Protein AF-A0A521UC54-F1 (afdb_monomer_lite)

pLDDT: mean 78.36, std 18.43, range [33.91, 97.19]

Foldseek 3Di:
DDDDDDDDDDDDDPPPPVVVVQQVLLVVQVVPDPDQKFKWAFADDDPQWTWTGGPRGIHIEHEDPVEDVVVNVVRNVVVFIFIWGRDSGIYTDGTDDPDDPWDQDPVRDTDDDDPDDDDDDPAKDWDDDVAWIWIDGVVDIDTGHPDDDDDPVVVVVVVVVVVVVD

Structure (mmCIF, N/CA/C/O backbone):
data_AF-A0A521UC54-F1
#
_entry.id   AF-A0A521UC54-F1
#
loop_
_atom_site.group_PDB
_atom_site.id
_atom_site.type_symbol
_atom_site.label_atom_id
_atom_site.label_alt_id
_atom_site.label_comp_id
_atom_site.label_asym_id
_atom_site.label_entity_id
_atom_site.label_seq_id
_atom_site.pdbx_PDB_ins_code
_atom_site.Cartn_x
_atom_site.Cartn_y
_atom_site.Cartn_z
_atom_site.occupancy
_atom_site.B_iso_or_equiv
_atom_site.auth_seq_id
_atom_site.auth_comp_id
_atom_site.auth_asym_id
_atom_site.auth_atom_id
_atom_site.pdbx_PDB_model_num
ATOM 1 N N . MET A 1 1 ? 26.682 -53.972 -48.196 1.00 47.94 1 MET A N 1
ATOM 2 C CA . MET A 1 1 ? 27.095 -53.228 -46.984 1.00 47.94 1 MET A CA 1
ATOM 3 C C . MET A 1 1 ? 27.606 -51.845 -47.377 1.00 47.94 1 MET A C 1
ATOM 5 O O . MET A 1 1 ? 28.704 -51.745 -47.903 1.00 47.94 1 MET A O 1
ATOM 9 N N . LYS A 1 2 ? 26.814 -50.790 -47.156 1.00 43.47 2 LYS A N 1
ATOM 10 C CA . LYS A 1 2 ? 27.250 -49.383 -47.181 1.00 43.47 2 LYS A CA 1
ATOM 11 C C . LYS A 1 2 ? 26.509 -48.662 -46.050 1.00 43.47 2 LYS A C 1
ATOM 13 O O . LYS A 1 2 ? 25.288 -48.732 -45.983 1.00 43.47 2 LYS A O 1
ATOM 18 N N . ARG A 1 3 ? 27.272 -48.086 -45.118 1.00 48.09 3 ARG A N 1
ATOM 19 C CA . ARG A 1 3 ? 26.805 -47.285 -43.976 1.00 48.09 3 ARG A CA 1
ATOM 20 C C . ARG A 1 3 ? 26.606 -45.826 -44.401 1.00 48.09 3 ARG A C 1
ATOM 22 O O . ARG A 1 3 ? 27.244 -45.388 -45.354 1.00 48.09 3 ARG A O 1
ATOM 29 N N . SER A 1 4 ? 25.882 -45.097 -43.550 1.00 42.19 4 SER A N 1
ATOM 30 C CA . SER A 1 4 ? 25.995 -43.654 -43.265 1.00 42.19 4 SER A CA 1
ATOM 31 C C . SER A 1 4 ? 24.819 -42.801 -43.732 1.00 42.19 4 SER A C 1
ATOM 33 O O . SER A 1 4 ? 24.466 -42.802 -44.907 1.00 42.19 4 SER A O 1
ATOM 35 N N . GLY A 1 5 ? 24.256 -42.036 -42.791 1.00 37.69 5 GLY A N 1
ATOM 36 C CA . GLY A 1 5 ? 23.316 -40.961 -43.096 1.00 37.69 5 GLY A CA 1
ATOM 37 C C . GLY A 1 5 ? 22.356 -40.562 -41.975 1.00 37.69 5 GLY A C 1
ATOM 38 O O . GLY A 1 5 ? 21.179 -40.375 -42.250 1.00 37.69 5 GLY A O 1
ATOM 39 N N . VAL A 1 6 ? 22.818 -40.421 -40.727 1.00 49.50 6 VAL A N 1
ATOM 40 C CA . VAL A 1 6 ? 22.058 -39.688 -39.696 1.00 49.50 6 VAL A CA 1
ATOM 41 C C . VAL A 1 6 ? 22.122 -38.197 -40.038 1.00 49.50 6 VAL A C 1
ATOM 43 O O . VAL A 1 6 ? 23.212 -37.629 -40.080 1.00 49.50 6 VAL A O 1
ATOM 46 N N . LYS A 1 7 ? 20.971 -37.551 -40.254 1.00 45.34 7 LYS A N 1
ATOM 47 C CA . LYS A 1 7 ? 20.841 -36.086 -40.230 1.00 45.34 7 LYS A CA 1
ATOM 48 C C . LYS A 1 7 ? 19.867 -35.690 -39.122 1.00 45.34 7 LYS A C 1
ATOM 50 O O . LYS A 1 7 ? 18.654 -35.737 -39.285 1.00 45.34 7 LYS A O 1
ATOM 55 N N . SER A 1 8 ? 20.458 -35.330 -37.987 1.00 47.25 8 SER A N 1
ATOM 56 C CA . SER A 1 8 ? 19.846 -34.558 -36.909 1.00 47.25 8 SER A CA 1
ATOM 57 C C . SER A 1 8 ? 19.612 -33.127 -37.404 1.00 47.25 8 SER A C 1
ATOM 59 O O . SER A 1 8 ? 20.557 -32.458 -37.821 1.00 47.25 8 SER A O 1
ATOM 61 N N . GLY A 1 9 ? 18.357 -32.681 -37.398 1.00 36.78 9 GLY A N 1
ATOM 62 C CA . GLY A 1 9 ? 17.966 -31.291 -37.612 1.00 36.78 9 GLY A CA 1
ATOM 63 C C . GLY A 1 9 ? 17.370 -30.739 -36.325 1.00 36.78 9 GLY A C 1
ATOM 64 O O . GLY A 1 9 ? 16.169 -30.849 -36.103 1.00 36.78 9 GLY A O 1
ATOM 65 N N . ALA A 1 10 ? 18.223 -30.187 -35.464 1.00 41.16 10 ALA A N 1
ATOM 66 C CA . ALA A 1 10 ? 17.820 -29.439 -34.282 1.00 41.16 10 ALA A CA 1
ATOM 67 C C . ALA A 1 10 ? 17.372 -28.026 -34.694 1.00 41.16 10 ALA A C 1
ATOM 69 O O . ALA A 1 10 ? 18.190 -27.214 -35.120 1.00 41.16 10 ALA A O 1
ATOM 70 N N . GLY A 1 11 ? 16.077 -27.735 -34.565 1.00 33.91 11 GLY A N 1
ATOM 71 C CA . GLY A 1 11 ? 15.520 -26.386 -34.672 1.00 33.91 11 GLY A CA 1
ATOM 72 C C . GLY A 1 11 ? 15.437 -25.715 -33.297 1.00 33.91 11 GLY A C 1
ATOM 73 O O . GLY A 1 11 ? 14.453 -25.882 -32.587 1.00 33.91 11 GLY A O 1
ATOM 74 N N . ARG A 1 12 ? 16.481 -24.964 -32.936 1.00 39.88 12 ARG A N 1
ATOM 75 C CA . ARG A 1 12 ? 16.558 -23.941 -31.866 1.00 39.88 12 ARG A CA 1
ATOM 76 C C . ARG A 1 12 ? 16.824 -22.622 -32.629 1.00 39.88 12 ARG A C 1
ATOM 78 O O . ARG A 1 12 ? 17.595 -22.676 -33.578 1.00 39.88 12 ARG A O 1
ATOM 85 N N . ALA A 1 13 ? 16.289 -21.428 -32.383 1.00 40.94 13 ALA A N 1
ATOM 86 C CA . ALA A 1 13 ? 15.575 -20.789 -31.281 1.00 40.94 13 ALA A CA 1
ATOM 87 C C . ALA A 1 13 ? 14.891 -19.503 -31.833 1.00 40.94 13 ALA A C 1
ATOM 89 O O . ALA A 1 13 ? 15.421 -18.934 -32.788 1.00 40.94 13 ALA A O 1
ATOM 90 N N . PRO A 1 14 ? 13.819 -18.962 -31.221 1.00 46.44 14 PRO A N 1
ATOM 91 C CA . PRO A 1 14 ? 13.347 -17.590 -31.454 1.00 46.44 14 PRO A CA 1
ATOM 92 C C . PRO A 1 14 ? 13.941 -16.572 -30.447 1.00 46.44 14 PRO A C 1
ATOM 94 O O . PRO A 1 14 ? 13.330 -15.553 -30.149 1.00 46.44 14 PRO A O 1
ATOM 97 N N . GLU A 1 15 ? 15.123 -16.842 -29.888 1.00 46.84 15 GLU A N 1
ATOM 98 C CA . GLU A 1 15 ? 15.683 -16.114 -28.731 1.00 46.84 15 GLU A CA 1
ATOM 99 C C . GLU A 1 15 ? 16.451 -14.830 -29.118 1.00 46.84 15 GLU A C 1
ATOM 101 O O . GLU A 1 15 ? 16.738 -13.984 -28.281 1.00 46.84 15 GLU A O 1
ATOM 106 N N . THR A 1 16 ? 16.763 -14.636 -30.403 1.00 47.34 16 THR A N 1
ATOM 107 C CA . THR A 1 16 ? 17.670 -13.565 -30.863 1.00 47.34 16 THR A CA 1
ATOM 108 C C . THR A 1 16 ? 16.979 -12.222 -31.130 1.00 47.34 16 THR A C 1
ATOM 110 O O . THR A 1 16 ? 17.648 -11.192 -31.178 1.00 47.34 16 THR A O 1
ATOM 113 N N . ALA A 1 17 ? 15.655 -12.206 -31.310 1.00 42.59 17 ALA A N 1
ATOM 114 C CA . ALA A 1 17 ? 14.912 -10.982 -31.625 1.00 42.59 17 ALA A CA 1
ATOM 115 C C . ALA A 1 17 ? 14.604 -10.149 -30.368 1.00 42.59 17 ALA A C 1
ATOM 117 O O . ALA A 1 17 ? 14.870 -8.950 -30.350 1.00 42.59 17 ALA A O 1
ATOM 118 N N . ALA A 1 18 ? 14.149 -10.798 -29.291 1.00 46.34 18 ALA A N 1
ATOM 119 C CA . ALA A 1 18 ? 13.796 -10.130 -28.037 1.00 46.34 18 ALA A CA 1
ATOM 120 C C . ALA A 1 18 ? 15.012 -9.475 -27.356 1.00 46.34 18 ALA A C 1
ATOM 122 O O . ALA A 1 18 ? 14.922 -8.366 -26.843 1.00 46.34 18 ALA A O 1
ATOM 123 N N . VAL A 1 19 ? 16.182 -10.120 -27.414 1.00 48.91 19 VAL A N 1
ATOM 124 C CA . VAL A 1 19 ? 17.423 -9.599 -26.811 1.00 48.91 19 VAL A CA 1
ATOM 125 C C . VAL A 1 19 ? 17.903 -8.319 -27.509 1.00 48.91 19 VAL A C 1
ATOM 127 O O . VAL A 1 19 ? 18.455 -7.424 -26.871 1.00 48.91 19 VAL A O 1
ATOM 130 N N . ARG A 1 20 ? 17.666 -8.201 -28.820 1.00 44.28 20 ARG A N 1
ATOM 131 C CA . ARG A 1 20 ? 18.108 -7.052 -29.618 1.00 44.28 20 ARG A CA 1
ATOM 132 C C . ARG A 1 20 ? 17.208 -5.829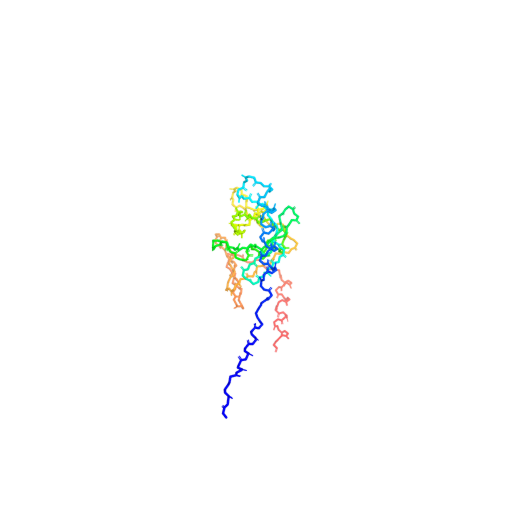 -29.427 1.00 44.28 20 ARG A C 1
ATOM 134 O O . ARG A 1 20 ? 17.714 -4.716 -29.340 1.00 44.28 20 ARG A O 1
ATOM 141 N N . GLU A 1 21 ? 15.904 -6.049 -29.288 1.00 45.66 21 GLU A N 1
ATOM 142 C CA . GLU A 1 21 ? 14.923 -4.997 -28.996 1.00 45.66 21 GLU A CA 1
ATOM 143 C C . GLU A 1 21 ? 15.126 -4.414 -27.587 1.00 45.66 21 GLU A C 1
ATOM 145 O O . GLU A 1 21 ? 15.091 -3.198 -27.396 1.00 45.66 21 GLU A O 1
ATOM 150 N N . VAL A 1 22 ? 15.464 -5.265 -26.611 1.00 52.00 22 VAL A N 1
ATOM 151 C CA . VAL A 1 22 ? 15.838 -4.838 -25.252 1.00 52.00 22 VAL A CA 1
ATOM 152 C C . VAL A 1 22 ? 17.117 -3.989 -25.272 1.00 52.00 22 VAL A C 1
ATOM 154 O O . VAL A 1 22 ? 17.146 -2.922 -24.665 1.00 52.00 22 VAL A O 1
ATOM 157 N N . ALA A 1 23 ? 18.147 -4.395 -26.022 1.00 52.22 23 ALA A N 1
ATOM 158 C CA . ALA A 1 23 ? 19.421 -3.672 -26.102 1.00 52.22 23 ALA A CA 1
ATOM 159 C C . ALA A 1 23 ? 19.310 -2.290 -26.779 1.00 52.22 23 ALA A C 1
ATOM 161 O O . ALA A 1 23 ? 19.916 -1.318 -26.320 1.00 52.22 23 ALA A O 1
ATOM 162 N N . GLU A 1 24 ? 18.519 -2.174 -27.850 1.00 52.16 24 GLU A N 1
ATOM 163 C CA . GLU A 1 24 ? 18.281 -0.887 -28.522 1.00 52.16 24 GLU A CA 1
ATOM 164 C C . GLU A 1 24 ? 17.466 0.073 -27.640 1.00 52.16 24 GLU A C 1
ATOM 166 O O . GLU A 1 24 ? 17.699 1.287 -27.651 1.00 52.16 24 GLU A O 1
ATOM 171 N N . THR A 1 25 ? 16.586 -0.471 -26.797 1.00 54.66 25 THR A N 1
ATOM 172 C CA . THR A 1 25 ? 15.750 0.315 -25.886 1.00 54.66 25 THR A CA 1
ATOM 173 C C . THR A 1 25 ? 16.520 0.800 -24.654 1.00 54.66 25 THR A C 1
ATOM 175 O O . THR A 1 25 ? 16.389 1.965 -24.271 1.00 54.66 25 THR A O 1
ATOM 178 N N . THR A 1 26 ? 17.425 -0.016 -24.101 1.00 54.41 26 THR A N 1
ATOM 179 C CA . THR A 1 26 ? 18.367 0.404 -23.044 1.00 54.41 26 THR A CA 1
ATOM 180 C C . THR A 1 26 ? 19.254 1.564 -23.509 1.00 54.41 26 THR A C 1
ATOM 182 O O . THR A 1 26 ? 19.445 2.537 -22.779 1.00 54.41 26 THR A O 1
ATOM 185 N N . ALA A 1 27 ? 19.726 1.532 -24.761 1.00 54.84 27 ALA A N 1
ATOM 186 C CA . ALA A 1 27 ? 20.525 2.613 -25.338 1.00 54.84 27 ALA A CA 1
ATOM 187 C C . ALA A 1 27 ? 19.729 3.919 -25.545 1.00 54.84 27 ALA A C 1
ATOM 189 O O . ALA A 1 27 ? 20.298 5.009 -25.455 1.00 54.84 27 ALA A O 1
ATOM 190 N N . ALA A 1 28 ? 18.421 3.838 -25.814 1.00 56.41 28 ALA A N 1
ATOM 191 C CA . ALA A 1 28 ? 17.556 5.013 -25.941 1.00 56.41 28 ALA A CA 1
ATOM 192 C C . ALA A 1 28 ? 17.307 5.697 -24.586 1.00 56.41 28 ALA A C 1
ATOM 194 O O . ALA A 1 28 ? 17.350 6.925 -24.503 1.00 56.41 28 ALA A O 1
ATOM 195 N N . VAL A 1 29 ? 17.123 4.915 -23.518 1.00 54.38 29 VAL A N 1
ATOM 196 C CA . VAL A 1 29 ? 16.942 5.433 -22.152 1.00 54.38 29 VAL A CA 1
ATOM 197 C C . VAL A 1 29 ? 18.257 5.998 -21.594 1.00 54.38 29 VAL A C 1
ATOM 199 O O . VAL A 1 29 ? 18.255 7.078 -21.007 1.00 54.38 29 VAL A O 1
ATOM 202 N N . ALA A 1 30 ? 19.396 5.349 -21.867 1.00 55.00 30 ALA A N 1
ATOM 203 C CA . ALA A 1 30 ? 20.724 5.822 -21.461 1.00 55.00 30 ALA A CA 1
ATOM 204 C C . ALA A 1 30 ? 21.140 7.155 -22.121 1.00 55.00 30 ALA A C 1
ATOM 206 O O . ALA A 1 30 ? 21.902 7.923 -21.539 1.00 55.00 30 ALA A O 1
ATOM 207 N N . ARG A 1 31 ? 20.630 7.475 -23.321 1.00 55.09 31 ARG A N 1
ATOM 208 C CA . ARG A 1 31 ? 20.913 8.758 -23.998 1.00 55.09 31 ARG A CA 1
ATOM 209 C C . ARG A 1 31 ? 20.156 9.954 -23.414 1.00 55.09 31 ARG A C 1
ATOM 211 O O . ARG A 1 31 ? 20.514 11.086 -23.728 1.00 55.09 31 ARG A O 1
ATOM 218 N N . LEU A 1 32 ? 19.125 9.733 -22.597 1.00 53.09 32 LEU A N 1
ATOM 219 C CA . LEU A 1 32 ? 18.230 10.795 -22.126 1.00 53.09 32 LEU A CA 1
ATOM 220 C C . LEU A 1 32 ? 18.693 11.512 -20.846 1.00 53.09 32 LEU A C 1
ATOM 222 O O . LEU A 1 32 ? 18.158 12.578 -20.550 1.00 53.09 32 LEU A O 1
ATOM 226 N N . ALA A 1 33 ? 19.691 11.016 -20.107 1.00 47.00 33 ALA A N 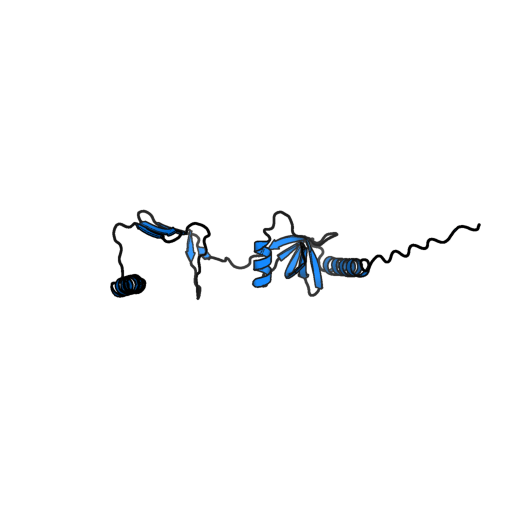1
ATOM 227 C CA . ALA A 1 33 ? 20.218 11.734 -18.945 1.00 47.00 33 ALA A CA 1
ATOM 228 C C . ALA A 1 33 ? 21.644 11.294 -18.591 1.00 47.00 33 ALA A C 1
ATOM 230 O O . ALA A 1 33 ? 21.886 10.126 -18.321 1.00 47.00 33 ALA A O 1
ATOM 231 N N . GLY A 1 34 ? 22.576 12.242 -18.464 1.00 51.94 34 GLY A N 1
ATOM 232 C CA . GLY A 1 34 ? 23.881 12.022 -17.820 1.00 51.94 34 GLY A CA 1
ATOM 233 C C . GLY A 1 34 ? 23.798 11.763 -16.305 1.00 51.94 34 GLY A C 1
ATOM 234 O O . GLY A 1 34 ? 24.767 12.011 -15.594 1.00 51.94 34 GLY A O 1
ATOM 235 N N . ALA A 1 35 ? 22.644 11.318 -15.802 1.00 55.81 35 ALA A N 1
ATOM 236 C CA . ALA A 1 35 ? 22.412 10.929 -14.421 1.00 55.81 35 ALA A CA 1
ATOM 237 C C . ALA A 1 35 ? 22.047 9.434 -14.400 1.00 55.81 35 ALA A C 1
ATOM 239 O O . ALA A 1 35 ? 21.159 9.029 -15.150 1.00 55.81 35 ALA A O 1
ATOM 240 N N . PRO A 1 36 ? 22.680 8.616 -13.540 1.00 81.06 36 PRO A N 1
ATOM 241 C CA . PRO A 1 36 ? 22.478 7.164 -13.515 1.00 81.06 36 PRO A CA 1
ATOM 242 C C . PRO A 1 36 ? 21.086 6.753 -13.018 1.00 81.06 36 PRO A C 1
ATOM 244 O O . PRO A 1 36 ? 20.770 5.571 -13.016 1.00 81.06 36 PRO A O 1
ATOM 247 N N . LEU A 1 37 ? 20.254 7.712 -12.595 1.00 90.00 37 LEU A N 1
ATOM 248 C CA . LEU A 1 37 ? 18.920 7.477 -12.064 1.00 90.00 37 LEU A CA 1
ATOM 249 C C . LEU A 1 37 ? 17.870 8.209 -12.899 1.00 90.00 37 LEU A C 1
ATOM 251 O O . LEU A 1 37 ? 17.966 9.419 -13.114 1.00 90.00 37 LEU A O 1
ATOM 255 N N . VAL A 1 38 ? 16.823 7.492 -13.299 1.00 92.25 38 VAL A N 1
ATOM 256 C CA . VAL A 1 38 ? 15.650 8.064 -13.969 1.00 92.25 38 VAL A CA 1
ATOM 257 C C . VAL A 1 38 ? 14.363 7.635 -13.285 1.00 92.25 38 VAL A C 1
ATOM 259 O O . VAL A 1 38 ? 14.300 6.617 -12.601 1.00 92.25 38 VAL A O 1
ATOM 262 N N . LEU A 1 39 ? 13.308 8.425 -13.473 1.00 94.12 39 LEU A N 1
ATOM 263 C CA . LEU A 1 39 ? 11.974 8.065 -13.009 1.00 94.12 39 LEU A CA 1
ATOM 264 C C . LEU A 1 39 ? 11.203 7.355 -14.119 1.00 94.12 39 LEU A C 1
ATOM 266 O O . LEU A 1 39 ? 11.177 7.816 -15.261 1.00 94.12 39 LEU A O 1
ATOM 270 N N . ALA A 1 40 ? 10.513 6.284 -13.755 1.00 95.06 40 ALA A N 1
ATOM 271 C CA . ALA A 1 40 ? 9.664 5.517 -14.656 1.00 95.06 40 ALA A CA 1
ATOM 272 C C . ALA A 1 40 ? 8.327 5.177 -14.002 1.00 95.06 40 ALA A C 1
ATOM 274 O O . ALA A 1 40 ? 8.153 5.365 -12.803 1.00 95.06 40 ALA A O 1
ATOM 275 N N . THR A 1 41 ? 7.374 4.664 -14.770 1.00 96.06 41 THR A N 1
ATOM 276 C CA . THR A 1 41 ? 6.144 4.063 -14.236 1.00 96.06 41 THR A CA 1
ATOM 277 C C . THR A 1 41 ? 6.132 2.572 -14.513 1.00 96.06 41 THR A C 1
ATOM 279 O O . THR A 1 41 ? 6.522 2.149 -15.601 1.00 96.06 41 THR A O 1
ATOM 282 N N . VAL A 1 42 ? 5.636 1.779 -13.570 1.00 96.19 42 VAL A N 1
ATOM 283 C CA . VAL A 1 42 ? 5.473 0.335 -13.764 1.00 96.19 42 VAL A CA 1
ATOM 284 C C . VAL A 1 42 ? 4.242 0.073 -14.631 1.00 96.19 42 VAL A C 1
ATOM 286 O O . VAL A 1 42 ? 3.151 0.540 -14.314 1.00 96.19 42 VAL A O 1
ATOM 289 N N . VAL A 1 43 ? 4.418 -0.664 -15.727 1.00 96.56 43 VAL A N 1
ATOM 290 C CA . VAL A 1 43 ? 3.363 -0.975 -16.705 1.00 96.56 43 VAL A CA 1
ATOM 291 C C . VAL A 1 43 ? 2.801 -2.373 -16.465 1.00 96.56 43 VAL A C 1
ATOM 293 O O . VAL A 1 43 ? 1.588 -2.546 -16.354 1.00 96.56 43 VAL A O 1
ATOM 296 N N . ALA A 1 44 ? 3.676 -3.373 -16.365 1.00 96.19 44 ALA A N 1
ATOM 297 C CA . ALA A 1 44 ? 3.289 -4.772 -16.231 1.00 96.19 44 ALA A CA 1
ATOM 298 C C . ALA A 1 44 ? 4.368 -5.585 -15.508 1.00 96.19 44 ALA A C 1
ATOM 300 O O . ALA A 1 44 ? 5.528 -5.178 -15.444 1.00 96.19 44 ALA A O 1
ATOM 301 N N . ARG A 1 45 ? 3.972 -6.749 -14.994 1.00 96.06 45 ARG A N 1
ATOM 302 C CA . ARG A 1 45 ? 4.880 -7.770 -14.471 1.00 96.06 45 ARG A CA 1
ATOM 303 C C . ARG A 1 45 ? 5.065 -8.869 -15.517 1.00 96.0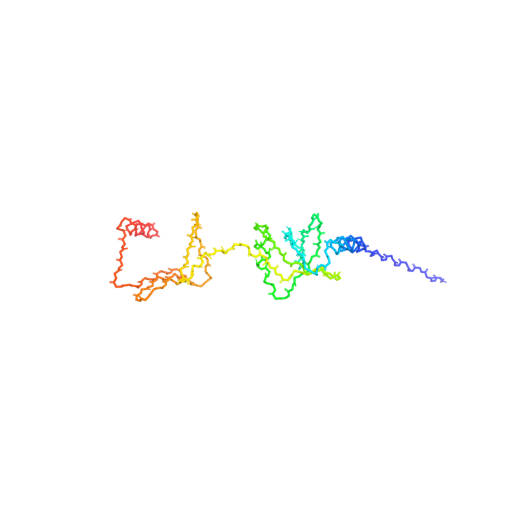6 45 ARG A C 1
ATOM 305 O O . ARG A 1 45 ? 4.080 -9.348 -16.074 1.00 96.06 45 ARG A O 1
ATOM 312 N N . GLU A 1 46 ? 6.308 -9.277 -15.746 1.00 94.44 46 GLU A N 1
ATOM 313 C CA . GLU A 1 46 ? 6.703 -10.319 -16.698 1.00 94.44 46 GLU A CA 1
ATOM 314 C C . GLU A 1 46 ? 7.627 -11.326 -16.010 1.00 94.44 46 GLU A C 1
ATOM 316 O O . GLU A 1 46 ? 8.845 -11.158 -15.954 1.00 94.44 46 GLU A O 1
ATOM 321 N N . GLY A 1 47 ? 7.026 -12.371 -15.433 1.00 92.12 47 GLY A N 1
ATOM 322 C CA . GLY A 1 47 ? 7.745 -13.329 -14.592 1.00 92.12 47 GLY A CA 1
ATOM 323 C C . GLY A 1 47 ? 8.352 -12.641 -13.367 1.00 92.12 47 GLY A C 1
ATOM 324 O O . GLY A 1 47 ? 7.624 -12.085 -12.534 1.00 92.12 47 GLY A O 1
ATOM 325 N N . ASP A 1 48 ? 9.682 -12.664 -13.296 1.00 90.19 48 ASP A N 1
ATOM 326 C CA . ASP A 1 48 ? 10.479 -12.039 -12.233 1.00 90.19 48 ASP A CA 1
ATOM 327 C C . ASP A 1 48 ? 10.962 -10.623 -12.591 1.00 90.19 48 ASP A C 1
ATOM 329 O O . ASP A 1 48 ? 11.618 -9.961 -11.790 1.00 90.19 48 ASP A O 1
ATOM 333 N N . SER A 1 49 ? 10.639 -10.143 -13.794 1.00 94.19 49 SER A N 1
ATOM 334 C CA . SER A 1 49 ? 10.982 -8.802 -14.272 1.00 94.19 49 SER A CA 1
ATOM 335 C C . SER A 1 49 ? 9.752 -7.907 -14.373 1.00 94.19 49 SER A C 1
ATOM 337 O O . SER A 1 49 ? 8.604 -8.362 -14.384 1.00 94.19 49 SER A O 1
ATOM 339 N N . TRP A 1 50 ? 9.995 -6.604 -14.465 1.00 97.19 50 TRP A N 1
ATOM 340 C CA . TRP A 1 50 ? 8.950 -5.596 -14.560 1.00 97.19 50 TRP A CA 1
ATOM 341 C C . TRP A 1 50 ? 9.133 -4.748 -15.803 1.00 97.19 50 TRP A C 1
ATOM 343 O O . TRP A 1 50 ? 10.206 -4.205 -16.059 1.00 97.19 50 TRP A O 1
ATOM 353 N N . ARG A 1 51 ? 8.052 -4.592 -16.561 1.00 96.88 51 ARG A N 1
ATOM 354 C CA . ARG A 1 51 ? 7.995 -3.647 -17.666 1.00 96.88 51 ARG A CA 1
ATOM 355 C C . ARG A 1 51 ? 7.784 -2.250 -17.107 1.00 96.88 51 ARG A C 1
ATOM 357 O O . ARG A 1 51 ? 6.781 -1.984 -16.440 1.00 96.88 51 ARG A O 1
ATOM 364 N N . VAL A 1 52 ? 8.710 -1.354 -17.406 1.00 96.38 52 VAL A N 1
ATOM 365 C CA . VAL A 1 52 ? 8.725 0.032 -16.932 1.00 96.38 52 VAL A CA 1
ATOM 366 C C . VAL A 1 52 ? 8.732 0.992 -18.108 1.00 96.38 52 VAL A C 1
ATOM 368 O O . VAL A 1 52 ? 9.322 0.700 -19.143 1.00 96.38 52 VAL A O 1
ATOM 371 N N . ARG A 1 53 ? 8.085 2.148 -17.953 1.00 95.38 53 ARG A N 1
ATOM 372 C CA . ARG A 1 53 ? 8.037 3.201 -18.971 1.00 95.38 53 ARG A CA 1
ATOM 373 C C . ARG A 1 53 ? 8.738 4.462 -18.481 1.00 95.38 53 ARG A C 1
ATOM 375 O O . ARG A 1 53 ? 8.295 5.059 -17.501 1.00 95.38 53 ARG A O 1
ATOM 382 N N . ALA A 1 54 ? 9.781 4.891 -19.184 1.00 91.75 54 ALA A N 1
ATOM 383 C CA . ALA A 1 54 ? 10.540 6.110 -18.907 1.00 91.75 54 ALA A CA 1
ATOM 384 C C . ALA A 1 54 ? 10.624 6.963 -20.179 1.00 91.75 54 ALA A C 1
ATOM 386 O O . ALA A 1 54 ? 11.001 6.467 -21.236 1.00 91.75 54 ALA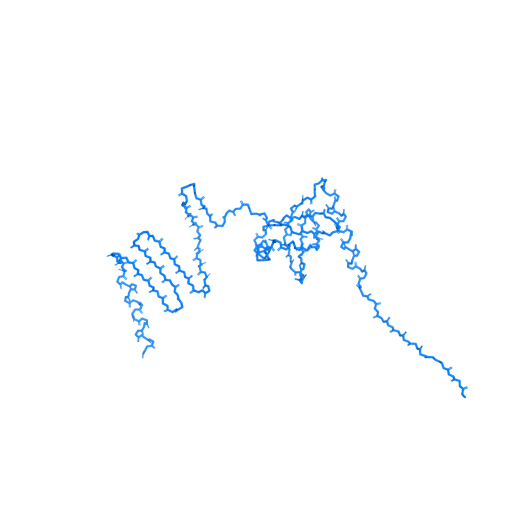 A O 1
ATOM 387 N N . GLY A 1 55 ? 10.236 8.241 -20.109 1.00 84.94 55 GLY A N 1
ATOM 388 C CA . GLY A 1 55 ? 10.348 9.161 -21.254 1.00 84.94 55 GLY A CA 1
ATOM 389 C C . GLY A 1 55 ? 9.607 8.723 -22.530 1.00 84.94 55 GLY A C 1
ATOM 390 O O . GLY A 1 55 ? 9.964 9.166 -23.614 1.00 84.94 55 GLY A O 1
ATOM 391 N N . GLY A 1 56 ? 8.600 7.848 -22.417 1.00 85.44 56 GLY A N 1
ATOM 392 C CA . GLY A 1 56 ? 7.853 7.296 -23.554 1.00 85.44 56 GLY A CA 1
ATOM 393 C C . GLY A 1 56 ? 8.393 5.973 -24.112 1.00 85.44 56 GLY A C 1
ATOM 394 O O . GL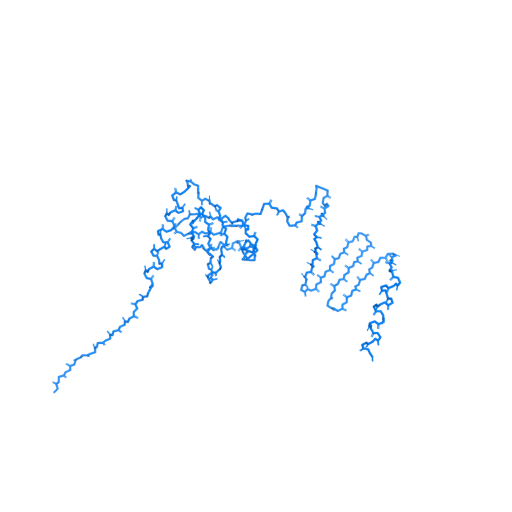Y A 1 56 ? 7.702 5.352 -24.912 1.00 85.44 56 GLY A O 1
ATOM 395 N N . ALA A 1 57 ? 9.559 5.508 -23.659 1.00 88.38 57 ALA A N 1
ATOM 396 C CA . ALA A 1 57 ? 10.110 4.196 -23.995 1.00 88.38 57 ALA A CA 1
ATOM 397 C C . ALA A 1 57 ? 9.778 3.163 -22.909 1.00 88.38 57 ALA A C 1
ATOM 399 O O . ALA A 1 57 ? 9.696 3.514 -21.729 1.00 88.38 57 ALA A O 1
ATOM 400 N N . GLU A 1 58 ? 9.597 1.899 -23.298 1.00 93.56 58 GLU A N 1
ATOM 401 C CA . GLU A 1 58 ? 9.371 0.780 -22.377 1.00 93.56 58 GLU A CA 1
ATOM 402 C C . GLU A 1 58 ? 10.582 -0.144 -22.329 1.00 93.56 58 GLU A C 1
ATOM 404 O O . GLU A 1 58 ? 11.097 -0.524 -23.368 1.00 93.56 58 GLU A O 1
ATOM 409 N N . ALA A 1 59 ? 11.007 -0.549 -21.139 1.00 92.75 59 ALA A N 1
ATOM 410 C CA . ALA A 1 59 ? 12.089 -1.508 -20.960 1.00 92.75 59 ALA A CA 1
ATOM 411 C C . ALA A 1 59 ? 11.700 -2.564 -19.924 1.00 92.75 59 ALA A C 1
ATOM 413 O O . ALA A 1 59 ? 10.833 -2.329 -19.078 1.00 92.75 59 ALA A O 1
ATOM 414 N N . LEU A 1 60 ? 12.360 -3.719 -19.979 1.00 95.44 60 LEU A N 1
ATOM 415 C CA . LEU A 1 60 ? 12.330 -4.682 -18.885 1.00 95.44 60 LEU A CA 1
ATOM 416 C C . LEU A 1 60 ? 13.402 -4.314 -17.866 1.00 95.44 60 LEU A C 1
ATOM 418 O O . LEU A 1 60 ? 14.554 -4.083 -18.228 1.00 95.44 60 LEU A O 1
ATOM 422 N N . ALA A 1 61 ? 12.997 -4.260 -16.603 1.00 95.88 61 ALA A N 1
ATOM 423 C CA . ALA A 1 61 ? 13.869 -3.994 -15.477 1.00 95.88 61 ALA A CA 1
ATOM 424 C C . ALA A 1 61 ? 13.790 -5.133 -14.460 1.00 95.88 61 ALA A C 1
ATOM 426 O O . ALA A 1 61 ? 12.704 -5.643 -14.154 1.00 95.88 61 ALA A O 1
ATOM 427 N N . SER A 1 62 ? 14.948 -5.509 -13.926 1.00 96.06 62 SER A N 1
ATOM 428 C CA . SER A 1 62 ? 15.031 -6.343 -12.730 1.00 96.06 62 SER A CA 1
ATOM 429 C C . SER A 1 62 ? 14.764 -5.496 -11.483 1.00 96.06 62 SER A C 1
ATOM 431 O O . SER A 1 62 ? 14.687 -4.266 -11.542 1.00 96.06 62 SER A O 1
ATOM 433 N N . VAL A 1 63 ? 14.583 -6.155 -10.342 1.00 95.69 63 VAL A N 1
ATOM 434 C CA . VAL A 1 63 ? 14.301 -5.503 -9.058 1.00 95.69 63 VAL A CA 1
ATOM 435 C C . VAL A 1 63 ? 15.483 -5.724 -8.133 1.00 95.69 63 VAL A C 1
ATOM 437 O O . VAL A 1 63 ? 15.957 -6.854 -8.009 1.00 95.69 63 VAL A O 1
ATOM 440 N N . ASP A 1 64 ? 15.958 -4.658 -7.494 1.00 95.44 64 ASP A N 1
ATOM 441 C CA . ASP A 1 64 ? 16.970 -4.783 -6.453 1.00 95.44 64 ASP A CA 1
ATOM 442 C C . ASP A 1 64 ? 16.415 -5.574 -5.258 1.00 95.44 64 ASP A C 1
ATOM 444 O O . ASP A 1 64 ? 15.259 -5.411 -4.871 1.00 95.44 64 ASP A O 1
ATOM 448 N N . ALA A 1 65 ? 17.241 -6.423 -4.647 1.00 92.88 65 ALA A N 1
ATOM 449 C CA . ALA A 1 65 ? 16.806 -7.311 -3.568 1.00 92.88 65 ALA A CA 1
ATOM 450 C C . ALA A 1 65 ? 16.298 -6.568 -2.317 1.00 92.88 65 ALA A C 1
ATOM 452 O O . ALA A 1 65 ? 15.584 -7.157 -1.505 1.00 92.88 65 ALA A O 1
ATOM 453 N N . SER A 1 66 ? 16.657 -5.292 -2.143 1.00 93.19 66 SER A N 1
ATOM 454 C CA . SER A 1 66 ? 16.159 -4.451 -1.050 1.00 93.19 66 SER A CA 1
ATOM 455 C C . SER A 1 66 ? 14.748 -3.898 -1.286 1.00 93.19 66 SER A C 1
ATOM 457 O O . SER A 1 66 ? 14.127 -3.387 -0.350 1.00 93.19 66 SER A O 1
ATOM 459 N N . VAL A 1 67 ? 14.218 -4.002 -2.509 1.00 92.44 67 VAL A N 1
ATOM 460 C CA . VAL A 1 67 ? 12.894 -3.494 -2.873 1.00 92.44 67 VAL A CA 1
ATOM 461 C C . VAL A 1 67 ? 11.842 -4.580 -2.674 1.00 92.44 67 VAL A C 1
ATOM 463 O O . VAL A 1 67 ? 11.859 -5.628 -3.317 1.00 92.44 67 VAL A O 1
ATOM 466 N N . ASP A 1 68 ? 10.864 -4.299 -1.816 1.00 88.19 68 ASP A N 1
ATOM 467 C CA . ASP A 1 68 ? 9.698 -5.162 -1.639 1.00 88.19 68 ASP A CA 1
ATOM 468 C C . ASP A 1 68 ? 8.823 -5.160 -2.907 1.00 88.19 68 ASP A C 1
ATOM 470 O O . ASP A 1 68 ? 8.327 -4.118 -3.349 1.00 88.19 68 ASP A O 1
ATOM 474 N N . GLY A 1 69 ? 8.586 -6.343 -3.479 1.00 87.25 69 GLY A N 1
ATOM 475 C CA . GLY A 1 69 ? 7.740 -6.520 -4.660 1.00 87.25 69 GLY A CA 1
ATOM 476 C C . GLY A 1 69 ? 6.294 -6.041 -4.471 1.00 87.25 69 GLY A C 1
ATOM 477 O O . GLY A 1 69 ? 5.663 -5.621 -5.444 1.00 87.25 69 GLY A O 1
ATOM 478 N N . ALA A 1 70 ? 5.770 -6.021 -3.240 1.00 86.75 70 ALA A N 1
ATOM 479 C CA . ALA A 1 70 ? 4.445 -5.473 -2.951 1.00 86.75 70 ALA A CA 1
ATOM 480 C C . ALA A 1 70 ? 4.359 -3.965 -3.255 1.00 86.75 70 ALA A C 1
ATOM 482 O O . ALA A 1 70 ? 3.316 -3.481 -3.705 1.00 86.75 70 ALA A O 1
ATOM 483 N N . LEU A 1 71 ? 5.463 -3.224 -3.089 1.00 85.88 71 LEU A N 1
ATOM 484 C CA . LEU A 1 71 ? 5.531 -1.803 -3.441 1.00 85.88 71 LEU A CA 1
ATOM 485 C C . LEU A 1 71 ? 5.429 -1.590 -4.955 1.00 85.88 71 LEU A C 1
ATOM 487 O O . LEU A 1 71 ? 4.852 -0.596 -5.393 1.00 85.88 71 LEU A O 1
ATOM 491 N N . LEU A 1 72 ? 5.929 -2.529 -5.764 1.00 92.44 72 LEU A N 1
ATOM 492 C CA . LEU A 1 72 ? 5.850 -2.454 -7.225 1.00 92.44 72 LEU A CA 1
ATOM 493 C C . LEU A 1 72 ? 4.446 -2.759 -7.747 1.00 92.44 72 LEU A C 1
ATOM 495 O O . LEU A 1 72 ? 3.977 -2.072 -8.655 1.00 92.44 72 LEU A O 1
ATOM 499 N N . GLU A 1 73 ? 3.734 -3.710 -7.137 1.00 88.62 73 GLU A N 1
ATOM 500 C CA . GLU A 1 73 ? 2.312 -3.918 -7.438 1.00 88.62 73 GLU A CA 1
ATOM 501 C C . GLU A 1 73 ? 1.484 -2.678 -7.081 1.00 88.62 73 GLU A C 1
ATOM 503 O O . GLU A 1 73 ? 0.652 -2.233 -7.876 1.00 88.62 73 GLU A O 1
ATOM 508 N N . ALA A 1 74 ? 1.749 -2.068 -5.921 1.00 81.62 74 ALA A N 1
ATOM 509 C CA . ALA A 1 74 ? 1.095 -0.826 -5.520 1.00 81.62 74 ALA A CA 1
ATOM 510 C C . ALA A 1 74 ? 1.428 0.331 -6.478 1.00 81.62 74 ALA A C 1
ATOM 512 O O . ALA A 1 74 ? 0.535 1.088 -6.870 1.00 81.62 74 ALA A O 1
ATOM 513 N N . ALA A 1 75 ? 2.689 0.455 -6.904 1.00 89.19 75 ALA A N 1
ATOM 514 C CA . ALA A 1 75 ? 3.112 1.463 -7.870 1.00 89.19 75 ALA A CA 1
ATOM 515 C C . ALA A 1 75 ? 2.440 1.266 -9.236 1.00 89.19 75 ALA A C 1
ATOM 517 O O . ALA A 1 75 ? 1.940 2.230 -9.812 1.00 89.19 75 ALA A O 1
ATOM 518 N N . ARG A 1 76 ? 2.333 0.020 -9.714 1.00 91.94 76 ARG A N 1
ATOM 519 C CA . ARG A 1 76 ? 1.607 -0.327 -10.943 1.00 91.94 76 ARG A CA 1
ATOM 520 C C . ARG A 1 76 ? 0.126 0.039 -10.851 1.00 91.94 76 ARG A C 1
ATOM 522 O O . ARG A 1 76 ? -0.415 0.627 -11.781 1.00 91.94 76 ARG A O 1
ATOM 529 N N . ALA A 1 77 ? -0.529 -0.293 -9.739 1.00 84.50 77 ALA A N 1
ATOM 530 C CA . ALA A 1 77 ? -1.955 -0.029 -9.546 1.00 84.50 77 ALA A CA 1
ATOM 531 C C . ALA A 1 77 ? -2.274 1.471 -9.425 1.00 84.50 77 ALA A C 1
ATOM 533 O O . ALA A 1 77 ? -3.308 1.927 -9.908 1.00 84.50 77 ALA A O 1
ATOM 534 N N . SER A 1 78 ? -1.391 2.237 -8.783 1.00 80.25 78 SER A N 1
ATOM 535 C CA . SER A 1 78 ? -1.576 3.675 -8.542 1.00 80.25 78 SER A CA 1
ATOM 536 C C . SER A 1 78 ? -1.010 4.575 -9.644 1.00 80.25 78 SER A C 1
ATOM 538 O O . SER A 1 78 ? -1.295 5.772 -9.657 1.00 80.25 78 SER A O 1
ATOM 540 N N . GLY A 1 79 ? -0.190 4.033 -10.548 1.00 87.06 79 GLY A N 1
ATOM 541 C CA . GLY A 1 79 ? 0.595 4.825 -11.495 1.00 87.06 79 GLY A CA 1
ATOM 542 C C . GLY A 1 79 ? 1.731 5.614 -10.834 1.00 87.06 79 GLY A C 1
ATOM 543 O O . GLY A 1 79 ? 2.238 6.568 -11.429 1.00 87.06 79 GLY A O 1
ATOM 544 N N . ALA A 1 80 ? 2.126 5.254 -9.606 1.00 89.06 80 ALA A N 1
ATOM 545 C CA . ALA A 1 80 ? 3.248 5.889 -8.929 1.00 89.06 80 ALA A CA 1
ATOM 546 C C . ALA A 1 80 ? 4.557 5.662 -9.698 1.00 89.06 80 ALA A C 1
ATOM 548 O O . ALA A 1 80 ? 4.733 4.687 -10.437 1.00 89.06 80 ALA A O 1
ATOM 549 N N . ARG A 1 81 ? 5.493 6.596 -9.519 1.00 94.25 81 ARG A N 1
ATOM 550 C CA . ARG A 1 81 ? 6.798 6.523 -10.173 1.00 94.25 81 ARG A CA 1
ATOM 551 C C . ARG A 1 81 ? 7.732 5.600 -9.401 1.00 94.25 81 ARG A C 1
ATOM 553 O O . ARG A 1 81 ? 7.676 5.530 -8.179 1.00 94.25 81 ARG A O 1
ATOM 560 N N . VAL A 1 82 ? 8.626 4.939 -10.116 1.00 95.56 82 VAL A N 1
ATOM 561 C CA . VAL A 1 82 ? 9.746 4.164 -9.580 1.00 95.56 82 VAL A CA 1
ATOM 562 C C . VAL A 1 82 ? 11.057 4.810 -9.989 1.00 95.56 82 VAL A C 1
ATOM 564 O O . VAL A 1 82 ? 11.114 5.525 -10.992 1.00 95.56 82 VAL A O 1
ATOM 567 N N . VAL A 1 83 ? 12.092 4.578 -9.191 1.00 95.56 83 VAL A N 1
ATOM 568 C CA . VAL A 1 83 ? 13.460 4.988 -9.493 1.00 95.56 83 VAL A CA 1
ATOM 569 C C . VAL A 1 83 ? 14.143 3.826 -10.202 1.00 95.56 83 VAL A C 1
ATOM 571 O O . VAL A 1 83 ? 14.199 2.716 -9.672 1.00 95.56 83 VAL A O 1
ATOM 574 N N . LEU A 1 84 ? 14.631 4.092 -11.407 1.00 94.62 84 LEU A N 1
ATOM 575 C CA . LEU A 1 84 ? 15.438 3.173 -12.192 1.00 94.62 84 LEU A CA 1
ATOM 576 C C . LEU A 1 84 ? 16.889 3.606 -12.150 1.00 94.62 84 LEU A C 1
ATOM 578 O O . LEU A 1 84 ? 17.190 4.751 -12.482 1.00 94.62 84 LEU A O 1
ATOM 582 N N . GLU A 1 85 ? 17.765 2.670 -11.823 1.00 93.00 85 GLU A N 1
ATOM 583 C CA . GLU A 1 85 ? 19.184 2.774 -12.108 1.00 93.00 85 GLU A CA 1
ATOM 584 C C . GLU A 1 85 ? 19.459 2.285 -13.533 1.00 93.00 85 GLU A C 1
ATOM 586 O O . GLU A 1 85 ? 19.026 1.202 -13.942 1.00 93.00 85 GLU A O 1
ATOM 591 N N . LEU A 1 86 ? 20.132 3.130 -14.312 1.00 86.75 86 LEU A N 1
ATOM 592 C CA . LEU A 1 86 ? 20.495 2.863 -15.696 1.00 86.75 86 LEU A CA 1
ATOM 593 C C . LEU A 1 86 ? 21.930 2.338 -15.757 1.00 86.75 86 LEU A C 1
ATOM 595 O O . LEU A 1 86 ? 22.884 3.093 -15.583 1.00 86.75 86 LEU A O 1
ATOM 599 N N . GLY A 1 87 ? 22.064 1.045 -16.044 1.00 82.19 87 GLY A N 1
ATOM 600 C CA . GLY A 1 87 ? 23.332 0.371 -16.321 1.00 82.19 87 GLY A CA 1
ATOM 601 C C . GLY A 1 87 ? 23.232 -0.509 -17.567 1.00 82.19 87 GLY A C 1
ATOM 602 O O . GLY A 1 87 ? 22.422 -0.251 -18.458 1.00 82.19 87 GLY A O 1
ATOM 603 N N . GLU A 1 88 ? 24.030 -1.578 -17.626 1.00 81.88 88 GLU A N 1
ATOM 604 C CA . GLU A 1 88 ? 23.931 -2.589 -18.694 1.00 81.88 88 GLU A CA 1
ATOM 605 C C . GLU A 1 88 ? 22.538 -3.240 -18.748 1.00 81.88 88 GLU A C 1
ATOM 607 O O . GLU A 1 88 ? 22.027 -3.538 -19.828 1.00 81.88 88 GLU A O 1
ATOM 612 N N . ALA A 1 89 ? 21.904 -3.396 -17.583 1.00 86.06 89 ALA A N 1
ATOM 613 C CA . ALA A 1 89 ? 20.513 -3.794 -17.431 1.00 86.06 89 ALA A CA 1
ATOM 614 C C . ALA A 1 89 ? 19.790 -2.793 -16.508 1.00 86.06 89 ALA A C 1
ATOM 616 O O . ALA A 1 89 ? 20.348 -2.430 -15.470 1.00 86.06 89 ALA A O 1
ATOM 617 N N . PRO A 1 90 ? 18.571 -2.336 -16.851 1.00 91.19 90 PRO A N 1
ATOM 618 C CA . PRO A 1 90 ? 17.790 -1.469 -15.973 1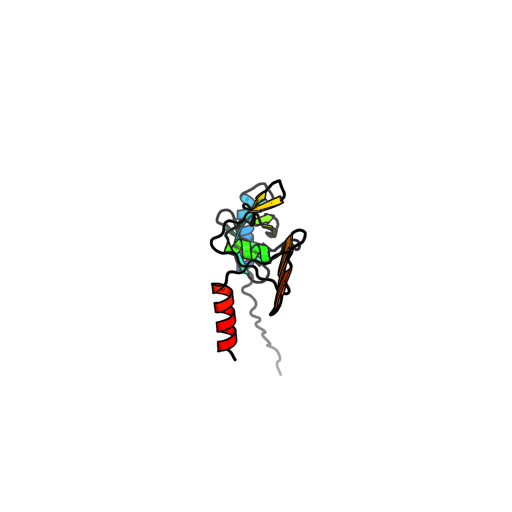.00 91.19 90 PRO A CA 1
ATOM 619 C C . PRO A 1 90 ? 17.428 -2.168 -14.657 1.00 91.19 90 PRO A C 1
ATOM 621 O O . PRO A 1 90 ? 16.928 -3.296 -14.673 1.00 91.19 90 PRO A O 1
ATOM 624 N N . LEU A 1 91 ? 17.619 -1.479 -13.532 1.00 95.00 91 LEU A N 1
ATOM 625 C CA . LEU A 1 91 ? 17.340 -2.001 -12.192 1.00 95.00 91 LEU A CA 1
ATOM 626 C C . LEU A 1 91 ? 16.389 -1.065 -11.439 1.00 95.00 91 LEU A C 1
ATOM 628 O O . LEU A 1 91 ? 16.640 0.134 -11.332 1.00 95.00 91 LEU A O 1
ATOM 632 N N . ILE A 1 92 ? 15.293 -1.593 -10.897 1.00 96.25 92 ILE A N 1
ATOM 633 C CA . ILE A 1 92 ? 14.405 -0.838 -10.009 1.00 96.25 92 ILE A CA 1
ATOM 634 C C . ILE A 1 92 ? 15.011 -0.834 -8.607 1.00 96.25 92 ILE A C 1
ATOM 636 O O . ILE A 1 92 ? 15.069 -1.875 -7.957 1.00 96.25 92 ILE A O 1
ATOM 640 N N . VAL A 1 93 ? 15.402 0.350 -8.135 1.00 95.69 93 VAL A N 1
ATOM 641 C CA . VAL A 1 93 ? 16.048 0.550 -6.822 1.00 95.69 93 VAL A CA 1
ATOM 642 C C . VAL A 1 93 ? 15.105 1.142 -5.771 1.00 95.69 93 VAL A C 1
ATOM 644 O O . VAL A 1 93 ? 15.471 1.304 -4.611 1.00 95.69 93 VAL A O 1
ATOM 647 N N . GLY A 1 94 ? 13.869 1.474 -6.154 1.00 94.31 94 GLY A N 1
ATOM 648 C CA . GLY A 1 94 ? 12.840 1.897 -5.207 1.00 94.31 94 GLY A CA 1
ATOM 649 C C . GLY A 1 94 ? 11.608 2.521 -5.853 1.00 94.31 94 GLY A C 1
ATOM 650 O O . GLY A 1 94 ? 11.556 2.779 -7.056 1.00 94.31 94 GLY A O 1
ATOM 651 N N . THR A 1 95 ? 10.599 2.801 -5.030 1.00 91.94 95 THR A N 1
ATOM 652 C CA . THR A 1 95 ? 9.377 3.511 -5.431 1.00 91.94 95 THR A CA 1
ATOM 653 C C . THR A 1 95 ? 9.409 4.957 -4.947 1.00 91.94 95 THR A C 1
ATOM 655 O O . THR A 1 95 ? 9.696 5.214 -3.778 1.00 91.94 95 THR A O 1
ATOM 658 N N . LEU A 1 96 ? 9.062 5.911 -5.810 1.00 90.12 96 LEU A N 1
ATOM 659 C CA . LEU A 1 96 ? 8.909 7.309 -5.428 1.00 90.12 96 LEU A CA 1
ATOM 660 C C . LEU A 1 96 ? 7.515 7.530 -4.836 1.00 90.12 96 LEU A C 1
ATOM 662 O O . LEU A 1 96 ? 6.512 7.578 -5.550 1.00 90.12 96 LEU A O 1
ATOM 666 N N . GLN A 1 97 ? 7.466 7.733 -3.525 1.00 80.38 97 GLN A N 1
ATOM 667 C CA . GLN A 1 97 ? 6.243 8.091 -2.826 1.00 80.38 97 GLN A CA 1
ATOM 668 C C . GLN A 1 97 ? 6.140 9.614 -2.686 1.00 80.38 97 GLN A C 1
ATOM 670 O O . GLN A 1 97 ? 6.874 10.234 -1.921 1.00 80.38 97 GLN A O 1
ATOM 675 N N . THR A 1 98 ? 5.216 10.231 -3.424 1.00 73.50 98 THR A N 1
ATOM 676 C CA . THR A 1 98 ? 4.991 11.690 -3.394 1.00 73.50 98 THR A CA 1
ATOM 677 C C . THR A 1 98 ? 3.867 12.118 -2.449 1.00 73.50 98 THR A C 1
ATOM 679 O O . THR A 1 98 ? 3.721 13.306 -2.175 1.00 73.50 98 THR A O 1
ATOM 682 N N . ALA A 1 99 ? 3.094 11.166 -1.919 1.00 65.00 99 ALA A N 1
ATOM 683 C CA . ALA A 1 99 ? 2.053 11.400 -0.924 1.00 65.00 99 ALA A CA 1
ATOM 684 C C . ALA A 1 99 ? 2.121 10.336 0.177 1.00 65.00 99 ALA A C 1
ATOM 686 O O . ALA A 1 99 ? 2.294 9.145 -0.097 1.00 65.00 99 ALA A O 1
ATOM 687 N N . ARG A 1 100 ? 1.979 10.752 1.439 1.00 59.66 100 ARG A N 1
ATOM 688 C CA . ARG A 1 100 ? 1.882 9.808 2.557 1.00 59.66 100 ARG A CA 1
ATOM 689 C C . ARG A 1 100 ? 0.538 9.081 2.476 1.00 59.66 100 ARG A C 1
ATOM 691 O O . ARG A 1 100 ? -0.482 9.716 2.241 1.00 59.66 100 ARG A O 1
ATOM 698 N N . ALA A 1 101 ? 0.532 7.769 2.708 1.00 62.03 101 ALA A N 1
ATOM 699 C CA . ALA A 1 101 ? -0.714 7.001 2.818 1.00 62.03 101 ALA A CA 1
ATOM 700 C C . ALA A 1 101 ? -1.545 7.414 4.053 1.00 62.03 101 ALA A C 1
ATOM 702 O O . ALA A 1 101 ? -2.756 7.226 4.081 1.00 62.03 101 ALA A O 1
ATOM 703 N N . LEU A 1 102 ? -0.877 7.993 5.056 1.00 67.88 102 LEU A N 1
ATOM 704 C CA . LEU A 1 102 ? -1.431 8.519 6.298 1.00 67.88 102 LEU A CA 1
ATOM 705 C C . LEU A 1 102 ? -0.712 9.839 6.605 1.00 67.88 102 LEU A C 1
ATOM 707 O O . LEU A 1 102 ? 0.524 9.878 6.605 1.00 67.88 102 LEU A O 1
ATOM 711 N N . THR A 1 103 ? -1.446 10.921 6.848 1.00 62.28 103 THR A N 1
ATOM 712 C CA . THR A 1 103 ? -0.821 12.180 7.264 1.00 62.28 103 THR A CA 1
ATOM 713 C C . THR A 1 103 ? -0.473 12.055 8.736 1.00 62.28 103 THR A C 1
ATOM 715 O O . THR A 1 103 ? -1.370 11.936 9.559 1.00 62.28 103 THR A O 1
ATOM 718 N N . VAL A 1 104 ? 0.824 12.042 9.052 1.00 70.06 104 VAL A N 1
ATOM 719 C CA . VAL A 1 104 ? 1.300 12.116 10.436 1.00 70.06 104 VAL A CA 1
ATOM 720 C C . VAL A 1 104 ? 1.745 13.551 10.694 1.00 70.06 104 VAL A C 1
ATOM 722 O O . VAL A 1 104 ? 2.692 14.011 10.045 1.00 70.06 104 VAL A O 1
ATOM 725 N N . GLY A 1 105 ? 1.040 14.268 11.565 1.00 64.44 105 GLY A N 1
ATOM 726 C CA . GLY A 1 105 ? 1.404 15.613 11.984 1.00 64.44 105 GLY A CA 1
ATOM 727 C C . GLY A 1 105 ? 2.640 15.621 12.887 1.00 64.44 105 GLY A C 1
ATOM 728 O O . GLY A 1 105 ? 3.207 14.583 13.243 1.00 64.44 105 GLY A O 1
ATOM 729 N N . ARG A 1 106 ? 3.133 16.821 13.210 1.00 58.59 106 ARG A N 1
ATOM 730 C CA . ARG A 1 106 ? 4.393 16.986 13.964 1.00 58.59 106 ARG A CA 1
ATOM 731 C C . ARG A 1 106 ? 4.282 16.529 15.416 1.00 58.59 106 ARG A C 1
ATOM 733 O O . ARG A 1 106 ? 5.303 16.173 15.998 1.00 58.59 106 ARG A O 1
ATOM 740 N N . ASP A 1 107 ? 3.066 16.487 15.946 1.00 79.06 107 ASP A N 1
ATOM 741 C CA . ASP A 1 107 ? 2.777 16.057 17.312 1.00 79.06 107 ASP A CA 1
ATOM 742 C C . ASP A 1 107 ? 2.456 14.551 17.381 1.00 79.06 107 ASP A C 1
ATOM 744 O O . ASP A 1 107 ? 2.118 14.022 18.440 1.00 79.06 107 ASP A O 1
ATOM 748 N N . GLY A 1 108 ? 2.599 13.838 16.253 1.00 73.44 108 GLY A N 1
ATOM 749 C CA . GLY A 1 108 ? 2.344 12.402 16.140 1.00 73.44 108 GLY A CA 1
ATOM 750 C C . GLY A 1 108 ? 0.875 12.042 15.902 1.00 73.44 108 GLY A C 1
ATOM 751 O O . GLY A 1 108 ? 0.526 10.862 15.944 1.00 73.44 108 GLY A O 1
ATOM 752 N N . ASP A 1 109 ? 0.022 13.033 15.645 1.00 80.44 109 ASP A N 1
ATOM 753 C CA . ASP A 1 109 ? -1.357 12.859 15.197 1.00 80.44 109 ASP A CA 1
ATOM 754 C C . ASP A 1 109 ? -1.399 12.167 13.830 1.00 80.44 109 ASP A C 1
ATOM 756 O O . ASP A 1 109 ? -0.605 12.480 12.950 1.00 80.44 109 ASP A O 1
ATOM 760 N N . VAL A 1 110 ? -2.305 11.200 13.655 1.00 80.94 110 VAL A N 1
ATOM 761 C CA . VAL A 1 110 ? -2.520 10.515 12.375 1.00 80.94 110 VAL A CA 1
ATOM 762 C C . VAL A 1 110 ? -3.918 10.844 11.874 1.00 80.94 110 VAL A C 1
ATOM 764 O O . VAL A 1 110 ? -4.897 10.307 12.390 1.00 80.94 110 VAL A O 1
ATOM 767 N N . ASP A 1 111 ? -3.999 11.682 10.843 1.00 73.50 111 ASP A N 1
ATOM 768 C CA . ASP A 1 111 ? -5.259 12.083 10.220 1.00 73.50 111 ASP A CA 1
ATOM 769 C C . ASP A 1 111 ? -5.485 11.350 8.894 1.00 73.50 111 ASP A C 1
ATOM 771 O O . ASP A 1 111 ? -4.642 11.343 7.987 1.00 73.50 111 ASP A O 1
ATOM 775 N N . VAL A 1 112 ? -6.670 10.744 8.771 1.00 81.62 112 VAL A N 1
ATOM 776 C CA . VAL A 1 112 ? -7.105 10.003 7.582 1.00 81.62 112 VAL A CA 1
ATOM 777 C C . VAL A 1 112 ? -8.479 10.493 7.145 1.00 81.62 112 VAL A C 1
ATOM 779 O O . VAL A 1 112 ? -9.486 10.218 7.792 1.00 81.62 112 VAL A O 1
ATOM 782 N N . ALA A 1 113 ? -8.533 11.174 6.001 1.00 75.31 113 ALA A N 1
ATOM 783 C CA . ALA A 1 113 ? -9.781 11.507 5.323 1.00 75.31 113 ALA A CA 1
ATOM 784 C C . ALA A 1 113 ? -9.973 10.565 4.128 1.00 75.31 113 ALA A C 1
ATOM 786 O O . ALA A 1 113 ? -9.345 10.731 3.083 1.00 75.31 113 ALA A O 1
ATOM 787 N N . ALA A 1 114 ? -10.838 9.561 4.279 1.00 76.44 114 ALA A N 1
ATOM 788 C CA . ALA A 1 114 ? -11.118 8.579 3.236 1.00 76.44 114 ALA A CA 1
ATOM 789 C C . ALA A 1 114 ? -12.622 8.312 3.110 1.00 76.44 114 ALA A C 1
ATOM 791 O O . ALA A 1 114 ? -13.356 8.341 4.095 1.00 76.44 114 ALA A O 1
ATOM 792 N N . ARG A 1 115 ? -13.086 8.005 1.888 1.00 78.69 115 ARG A N 1
ATOM 793 C CA . ARG A 1 115 ? -14.471 7.546 1.659 1.00 78.69 115 ARG A CA 1
ATOM 794 C C . ARG A 1 115 ? -14.745 6.187 2.315 1.00 78.69 115 ARG A C 1
ATOM 796 O O . ARG A 1 115 ? -15.878 5.921 2.696 1.00 78.69 115 ARG A O 1
ATOM 803 N N . ALA A 1 116 ? -13.721 5.343 2.424 1.00 75.19 116 ALA A N 1
ATOM 804 C CA . ALA A 1 116 ? -13.758 4.056 3.106 1.00 75.19 116 ALA A CA 1
ATOM 805 C C . ALA A 1 116 ? -12.386 3.764 3.733 1.00 75.19 116 ALA A C 1
ATOM 807 O O . ALA A 1 116 ? -11.359 4.073 3.131 1.00 75.19 116 ALA A O 1
ATOM 808 N N . PHE A 1 117 ? -12.377 3.151 4.919 1.00 82.62 117 PHE A N 1
ATOM 809 C CA . PHE A 1 117 ? -11.172 2.708 5.624 1.00 82.62 117 PHE A CA 1
ATOM 810 C C . PHE A 1 117 ? -11.354 1.243 6.023 1.00 82.62 117 PHE A C 1
ATOM 812 O O . PHE A 1 117 ? -12.263 0.918 6.784 1.00 82.62 117 PHE A O 1
ATOM 819 N N . THR A 1 118 ? -10.535 0.354 5.460 1.00 83.31 118 THR A N 1
ATOM 820 C CA . THR A 1 118 ? -10.609 -1.094 5.707 1.00 83.31 118 THR A CA 1
ATOM 821 C C . THR A 1 118 ? -9.284 -1.568 6.278 1.00 83.31 118 THR A C 1
ATOM 823 O O . THR A 1 118 ? -8.241 -1.368 5.661 1.00 83.31 118 THR A O 1
ATOM 826 N N . VAL A 1 119 ? -9.332 -2.215 7.441 1.00 86.19 119 VAL A N 1
ATOM 827 C CA . VAL A 1 119 ? -8.170 -2.849 8.070 1.00 86.19 119 VAL A CA 1
ATOM 828 C C . VAL A 1 119 ? -8.309 -4.353 7.890 1.00 86.19 119 VAL A C 1
ATOM 830 O O . VAL A 1 119 ? -9.260 -4.946 8.390 1.00 86.19 119 VAL A O 1
ATOM 833 N N . THR A 1 120 ? -7.372 -4.962 7.165 1.00 86.06 120 THR A N 1
ATOM 834 C CA . THR A 1 120 ? -7.255 -6.423 7.065 1.00 86.06 120 THR A CA 1
ATOM 835 C C . THR A 1 120 ? -6.032 -6.845 7.860 1.00 86.06 120 THR A C 1
ATOM 837 O O . THR A 1 120 ? -4.929 -6.383 7.579 1.00 86.06 120 THR A O 1
ATOM 840 N N . ALA A 1 121 ? -6.229 -7.699 8.859 1.00 88.56 121 ALA A N 1
ATOM 841 C CA . ALA A 1 121 ? -5.153 -8.269 9.655 1.00 88.56 121 ALA A CA 1
ATOM 842 C C . ALA A 1 121 ? -5.293 -9.788 9.671 1.00 88.56 121 ALA A C 1
ATOM 844 O O . ALA A 1 121 ? -6.400 -10.306 9.797 1.00 88.56 121 ALA A O 1
ATOM 845 N N . THR A 1 122 ? -4.168 -10.488 9.551 1.00 87.44 122 THR A N 1
ATOM 846 C CA . THR A 1 122 ? -4.143 -11.956 9.516 1.00 87.44 122 THR A CA 1
ATOM 847 C C . THR A 1 122 ? -4.455 -12.573 10.880 1.00 87.44 122 THR A C 1
ATOM 849 O O . THR A 1 122 ? -5.035 -13.650 10.944 1.00 87.44 122 THR A O 1
ATOM 852 N N . GLU A 1 123 ? -4.093 -11.891 11.971 1.00 90.06 123 GLU A N 1
ATOM 853 C CA . GLU A 1 123 ? -4.204 -12.442 13.329 1.00 90.06 123 GLU A CA 1
ATOM 854 C C . GLU A 1 123 ? -5.062 -11.581 14.259 1.00 90.06 123 GLU A C 1
ATOM 856 O O . GLU A 1 123 ? -5.986 -12.083 14.899 1.00 90.06 123 GLU A O 1
ATOM 861 N N . LYS A 1 124 ? -4.746 -10.284 14.370 1.00 93.62 124 LYS A N 1
ATOM 862 C CA . LYS A 1 124 ? -5.393 -9.383 15.331 1.00 93.62 124 LYS A CA 1
ATOM 863 C C . LYS A 1 124 ? -5.301 -7.914 14.929 1.00 93.62 124 LYS A C 1
ATOM 865 O O . LYS A 1 124 ? -4.306 -7.485 14.347 1.00 93.62 124 LYS A O 1
ATOM 870 N N . VAL A 1 125 ? -6.298 -7.132 15.336 1.00 95.69 125 VAL A N 1
ATOM 871 C CA . VAL A 1 125 ? -6.287 -5.661 15.327 1.00 95.69 125 VAL A CA 1
ATOM 872 C C . VAL A 1 125 ? -6.433 -5.174 16.764 1.00 95.69 125 VAL A C 1
ATOM 874 O O . VAL A 1 125 ? -7.353 -5.595 17.456 1.00 95.69 125 VAL A O 1
ATOM 877 N N . VAL A 1 126 ? -5.550 -4.281 17.221 1.00 95.50 126 VAL A N 1
ATOM 878 C CA . VAL A 1 126 ? -5.633 -3.670 18.559 1.00 95.50 126 VAL A CA 1
ATOM 879 C C . VAL A 1 126 ? -5.573 -2.153 18.433 1.00 95.50 126 VAL A C 1
ATOM 881 O O . VAL A 1 126 ? -4.587 -1.600 17.951 1.00 95.50 126 VAL A O 1
ATOM 884 N N . MET A 1 127 ? -6.611 -1.479 18.918 1.00 94.62 127 MET A N 1
ATOM 885 C CA . MET A 1 127 ? -6.666 -0.031 19.091 1.00 94.62 127 MET A CA 1
ATOM 886 C C . MET A 1 127 ? -6.597 0.279 20.584 1.00 94.62 127 MET A C 1
ATOM 888 O O . MET A 1 127 ? -7.477 -0.135 21.334 1.00 94.62 127 MET A O 1
ATOM 892 N N . ARG A 1 128 ? -5.564 0.997 21.034 1.00 95.06 128 ARG A N 1
ATOM 893 C CA . ARG A 1 128 ? -5.336 1.262 22.462 1.00 95.06 128 ARG A CA 1
ATOM 894 C C . ARG A 1 128 ? -5.078 2.734 22.742 1.00 95.06 128 ARG A C 1
ATOM 896 O O . ARG A 1 128 ? -4.401 3.410 21.974 1.00 95.06 128 ARG A O 1
ATOM 903 N N . VAL A 1 129 ? -5.538 3.176 23.900 1.00 94.50 129 VAL A N 1
ATOM 904 C CA . VAL A 1 129 ? -5.158 4.432 24.553 1.00 94.50 129 VAL A CA 1
ATOM 905 C C . VAL A 1 129 ? -4.809 4.122 26.015 1.00 94.50 129 VAL A C 1
ATOM 907 O O . VAL A 1 129 ? -5.099 3.019 26.490 1.00 94.50 129 VAL A O 1
ATOM 910 N N . PRO A 1 130 ? -4.172 5.033 26.769 1.00 94.12 130 PRO A N 1
ATOM 911 C CA . PRO A 1 130 ? -3.969 4.818 28.198 1.00 94.12 130 PRO A CA 1
ATOM 912 C C . PRO A 1 130 ? -5.300 4.518 28.913 1.00 94.12 130 PRO A C 1
ATOM 914 O O . PRO A 1 130 ? -6.208 5.344 28.920 1.00 94.12 130 PRO A O 1
ATOM 917 N N . GLY A 1 131 ? -5.422 3.317 29.488 1.00 93.19 131 GLY A N 1
ATOM 918 C CA . GLY A 1 131 ? -6.599 2.886 30.253 1.00 93.19 131 GLY A CA 1
ATOM 919 C C . GLY A 1 131 ? -7.783 2.332 29.448 1.00 93.19 131 GLY A C 1
ATOM 920 O O . GLY A 1 131 ? -8.801 2.011 30.059 1.00 93.19 131 GLY A O 1
ATOM 921 N N . ALA A 1 132 ? -7.685 2.195 28.120 1.00 95.19 132 ALA A N 1
ATOM 922 C CA . ALA A 1 132 ? -8.736 1.561 27.319 1.00 95.19 132 ALA A CA 1
ATOM 923 C C . ALA A 1 132 ? -8.201 0.901 26.040 1.00 95.19 132 ALA A C 1
ATOM 925 O O . ALA A 1 132 ? -7.228 1.369 25.442 1.00 95.19 132 ALA A O 1
ATOM 926 N N . PHE A 1 133 ? -8.863 -0.162 25.583 1.00 96.00 133 PHE A N 1
ATOM 927 C CA . PHE A 1 133 ? -8.574 -0.771 24.288 1.00 96.00 133 PHE A CA 1
ATOM 928 C C . PHE A 1 133 ? -9.803 -1.416 23.642 1.00 96.00 133 PHE A C 1
ATOM 930 O O . PHE A 1 133 ? -10.769 -1.789 24.309 1.00 96.00 133 PHE A O 1
ATOM 937 N N . VAL A 1 134 ? -9.721 -1.561 22.322 1.00 96.06 134 VAL A N 1
ATOM 938 C CA . VAL A 1 134 ? -10.573 -2.421 21.503 1.00 96.06 134 VAL A CA 1
ATOM 939 C C . VAL A 1 134 ? -9.658 -3.390 20.769 1.00 96.06 134 VAL A C 1
ATOM 941 O O . VAL A 1 134 ? -8.712 -2.965 20.102 1.00 96.06 134 VAL A O 1
ATOM 944 N N . MET A 1 135 ? -9.928 -4.682 20.895 1.00 95.75 135 MET A N 1
ATOM 945 C CA . MET A 1 135 ? -9.206 -5.739 20.203 1.00 95.75 135 MET A CA 1
ATOM 946 C C . MET A 1 135 ? -10.181 -6.571 19.379 1.00 95.75 135 MET A C 1
ATOM 948 O O . MET A 1 135 ? -11.248 -6.940 19.854 1.00 95.75 135 MET A O 1
ATOM 952 N N . VAL A 1 136 ? -9.800 -6.858 18.140 1.00 95.00 136 VAL A N 1
ATOM 953 C CA . VAL A 1 136 ? -10.522 -7.756 17.240 1.00 95.00 136 VAL A CA 1
ATOM 954 C C . VAL A 1 136 ? -9.586 -8.900 16.880 1.00 95.00 136 VAL A C 1
ATOM 956 O O . VAL A 1 136 ? -8.487 -8.667 16.370 1.00 95.00 136 VAL A O 1
ATOM 959 N N . SER A 1 137 ? -10.019 -10.121 17.156 1.00 94.50 137 SER A N 1
ATOM 960 C CA . SER A 1 137 ? -9.336 -11.374 16.828 1.00 94.50 137 SER A CA 1
ATOM 961 C C . SER A 1 137 ? -10.287 -12.286 16.045 1.00 94.50 137 SER A C 1
ATOM 963 O O . SER A 1 137 ? -11.400 -11.893 15.685 1.00 94.50 137 SER A O 1
ATOM 965 N N . SER A 1 138 ? -9.843 -13.503 15.718 1.00 90.06 138 SER A N 1
ATOM 966 C CA . SER A 1 138 ? -10.671 -14.466 14.988 1.00 90.06 138 SER A CA 1
ATOM 967 C C . SER A 1 138 ? -11.927 -14.833 15.785 1.00 90.06 138 SER A C 1
ATOM 969 O O . SER A 1 138 ? -11.860 -15.587 16.751 1.00 90.06 138 SER A O 1
ATOM 971 N N . GLY A 1 139 ? -13.074 -14.292 15.370 1.00 85.19 139 GLY A N 1
ATOM 972 C CA . GLY A 1 139 ? -14.379 -14.587 15.966 1.00 85.19 139 GLY A CA 1
ATOM 973 C C . GLY A 1 139 ? -14.724 -13.786 17.224 1.00 85.19 139 GLY A C 1
ATOM 974 O O . GLY A 1 139 ? -15.840 -13.920 17.719 1.00 85.19 139 GLY A O 1
ATOM 975 N N . GLU A 1 140 ? -13.827 -12.931 17.721 1.00 90.44 140 GLU A N 1
ATOM 976 C CA . GLU A 1 140 ? -14.017 -12.233 18.995 1.00 90.44 140 GLU A CA 1
ATOM 977 C C . GLU A 1 140 ? -13.711 -10.736 18.894 1.00 90.44 140 GLU A C 1
ATOM 979 O O . GLU A 1 140 ? -12.834 -10.284 18.152 1.00 90.44 140 GLU A O 1
ATOM 984 N N . VAL A 1 141 ? -14.459 -9.956 19.678 1.00 91.44 141 VAL A N 1
ATOM 985 C CA . VAL A 1 141 ? -14.218 -8.530 19.894 1.00 91.44 141 VAL A CA 1
ATOM 986 C C . VAL A 1 141 ? -14.155 -8.289 21.395 1.00 91.44 141 VAL A C 1
ATOM 988 O O . VAL A 1 141 ? -15.151 -8.461 22.096 1.00 91.44 141 VAL A O 1
ATOM 991 N N . GLU A 1 142 ? -12.995 -7.861 21.880 1.00 94.31 142 GLU A N 1
ATOM 992 C CA . GLU A 1 142 ? -12.776 -7.496 23.276 1.00 94.31 142 GLU A CA 1
ATOM 993 C C . GLU A 1 142 ? -12.738 -5.973 23.420 1.00 94.31 142 GLU A C 1
ATOM 995 O O . GLU A 1 142 ? -12.066 -5.266 22.664 1.00 94.31 142 GLU A O 1
ATOM 1000 N N . VAL A 1 143 ? -13.473 -5.456 24.405 1.00 94.38 143 VAL A N 1
ATOM 1001 C CA . VAL A 1 143 ? -13.516 -4.028 24.728 1.00 94.38 143 VAL A CA 1
ATOM 1002 C C . VAL A 1 143 ? -13.245 -3.860 26.215 1.00 94.38 143 VAL A C 1
ATOM 1004 O O . VAL A 1 143 ? -14.013 -4.340 27.046 1.00 94.38 143 VAL A O 1
ATOM 1007 N N . PHE A 1 144 ? -12.191 -3.120 26.547 1.00 94.50 144 PHE A N 1
ATOM 1008 C CA . PHE A 1 144 ? -11.852 -2.761 27.920 1.00 94.50 144 PHE A CA 1
ATOM 1009 C C . PHE A 1 144 ? -11.858 -1.242 28.077 1.00 94.50 144 PHE A C 1
ATOM 1011 O O . PHE A 1 144 ? -11.132 -0.534 27.377 1.00 94.50 144 PHE A O 1
ATOM 1018 N N . ALA A 1 145 ? -12.670 -0.737 29.004 1.00 94.19 145 ALA A N 1
ATOM 1019 C CA . ALA A 1 145 ? -12.712 0.669 29.392 1.00 94.19 145 ALA A CA 1
ATOM 1020 C C . ALA A 1 145 ? -13.441 0.831 30.735 1.00 94.19 145 ALA A C 1
ATOM 1022 O O . ALA A 1 145 ? -14.313 0.033 31.070 1.00 94.19 145 ALA A O 1
ATOM 1023 N N . ASN A 1 146 ? -13.182 1.932 31.448 1.00 91.69 146 ASN A N 1
ATOM 1024 C CA . ASN A 1 146 ? -13.932 2.294 32.664 1.00 91.69 146 ASN A CA 1
ATOM 1025 C C . ASN A 1 146 ? -15.433 2.519 32.402 1.00 91.69 146 ASN A C 1
ATOM 1027 O O . ASN A 1 146 ? -16.257 2.414 33.307 1.00 91.69 146 ASN A O 1
ATOM 1031 N N . ARG A 1 147 ? -15.791 2.879 31.165 1.00 91.62 147 ARG A N 1
ATOM 1032 C CA . ARG A 1 147 ? -17.170 3.089 30.730 1.00 91.62 147 ARG A CA 1
ATOM 1033 C C . ARG A 1 147 ? -17.289 2.770 29.247 1.00 91.62 147 ARG A C 1
ATOM 1035 O O . ARG A 1 147 ? -16.594 3.372 28.435 1.00 91.62 147 ARG A O 1
ATOM 1042 N N . VAL A 1 148 ? -18.221 1.886 28.900 1.00 88.50 148 VAL A N 1
ATOM 1043 C CA . VAL A 1 148 ? -18.577 1.584 27.510 1.00 88.50 148 VAL A CA 1
ATOM 1044 C C . VAL A 1 148 ? -19.944 2.196 27.217 1.00 88.50 148 VAL A C 1
ATOM 1046 O O . VAL A 1 148 ? -20.917 1.937 27.922 1.00 88.50 148 VAL A O 1
ATOM 1049 N N . LEU A 1 149 ? -20.019 3.041 26.190 1.00 87.69 149 LEU A N 1
ATOM 1050 C CA . LEU A 1 149 ? -21.270 3.622 25.711 1.00 87.69 149 LEU A CA 1
ATOM 1051 C C . LEU A 1 149 ? -21.688 2.907 24.431 1.00 87.69 149 LEU A C 1
ATOM 1053 O O . LEU A 1 149 ? -21.035 3.041 23.399 1.00 87.69 149 LEU A O 1
ATOM 1057 N N . THR A 1 150 ? -22.793 2.173 24.487 1.00 85.38 150 THR A N 1
ATOM 1058 C CA . THR A 1 150 ? -23.380 1.507 23.321 1.00 85.38 150 THR A CA 1
ATOM 1059 C C . THR A 1 150 ? -24.738 2.119 22.992 1.00 85.38 150 THR A C 1
ATOM 1061 O O . THR A 1 150 ? -25.471 2.586 23.865 1.00 85.38 150 THR A O 1
ATOM 1064 N N . ARG A 1 151 ? -25.098 2.151 21.704 1.00 86.19 151 ARG A N 1
ATOM 1065 C CA . ARG A 1 151 ? -26.435 2.587 21.280 1.00 86.19 151 ARG A CA 1
ATOM 1066 C C . ARG A 1 151 ? -27.393 1.402 21.355 1.00 86.19 151 ARG A C 1
ATOM 1068 O O . ARG A 1 151 ? -27.199 0.417 20.647 1.00 86.19 151 ARG A O 1
ATOM 1075 N N . ALA A 1 152 ? -28.463 1.531 22.141 1.00 82.81 152 ALA A N 1
ATOM 1076 C CA . ALA A 1 152 ? -29.444 0.463 22.371 1.00 82.81 152 ALA A CA 1
ATOM 1077 C C . ALA A 1 152 ? -30.011 -0.149 21.074 1.00 82.81 152 ALA A C 1
ATOM 1079 O O . ALA A 1 152 ? -30.188 -1.361 20.986 1.00 82.81 152 ALA A O 1
ATOM 1080 N N . ARG A 1 153 ? -30.235 0.673 20.038 1.00 84.38 153 ARG A N 1
ATOM 1081 C CA . ARG A 1 153 ? -30.735 0.213 18.732 1.00 84.38 153 ARG A CA 1
ATOM 1082 C C . ARG A 1 153 ? -29.782 -0.758 18.029 1.00 84.38 153 ARG A C 1
ATOM 1084 O O . ARG A 1 153 ? -30.252 -1.693 17.388 1.00 84.38 153 ARG A O 1
ATOM 1091 N N . GLU A 1 154 ? -28.476 -0.533 18.138 1.00 82.88 154 GLU A N 1
ATOM 1092 C CA . GLU A 1 154 ? -27.470 -1.395 17.507 1.00 82.88 154 GLU A CA 1
ATOM 1093 C C . GLU A 1 154 ? -27.313 -2.698 18.292 1.00 82.88 154 GLU A C 1
ATOM 1095 O O . GLU A 1 154 ? -27.317 -3.769 17.698 1.00 82.88 154 GLU A O 1
ATOM 1100 N N . VAL A 1 155 ? -27.318 -2.626 19.628 1.00 80.75 155 VAL A N 1
ATOM 1101 C CA . VAL A 1 155 ? -27.296 -3.820 20.491 1.00 80.75 155 VAL A CA 1
ATOM 1102 C C . VAL A 1 155 ? -28.506 -4.716 20.217 1.00 80.75 155 VAL A C 1
ATOM 1104 O O . VAL A 1 155 ? -28.349 -5.912 19.991 1.00 80.75 155 VAL A O 1
ATOM 1107 N N . ALA A 1 156 ? -29.712 -4.142 20.161 1.00 76.88 156 ALA A N 1
ATOM 1108 C CA . ALA A 1 156 ? -30.929 -4.890 19.857 1.00 76.88 156 ALA A CA 1
ATOM 1109 C C . ALA A 1 156 ? -30.887 -5.536 18.462 1.00 76.88 156 ALA A C 1
ATOM 1111 O O . ALA A 1 156 ? -31.336 -6.669 18.300 1.00 76.88 156 ALA A O 1
ATOM 1112 N N . ARG A 1 157 ? -30.325 -4.845 17.459 1.00 81.75 157 ARG A N 1
ATOM 1113 C CA . ARG A 1 157 ? -30.164 -5.393 16.105 1.00 81.75 157 ARG A CA 1
ATOM 1114 C C . ARG A 1 157 ? -29.217 -6.592 16.097 1.00 81.75 157 ARG A C 1
ATOM 1116 O O . ARG A 1 157 ? -29.558 -7.611 15.501 1.00 81.75 157 ARG A O 1
ATOM 1123 N N . THR A 1 158 ? -28.073 -6.484 16.768 1.00 79.12 158 THR A N 1
ATOM 1124 C CA . THR A 1 158 ? -27.095 -7.574 16.860 1.00 79.12 158 THR A CA 1
ATOM 1125 C C . THR A 1 158 ? -27.676 -8.778 17.597 1.00 79.12 158 THR A C 1
ATOM 1127 O O . THR A 1 158 ? -27.611 -9.892 17.086 1.00 79.12 158 THR A O 1
ATOM 1130 N N . LEU A 1 159 ? -28.337 -8.562 18.739 1.00 81.12 159 LEU A N 1
ATOM 1131 C CA . LEU A 1 159 ? -28.992 -9.635 19.496 1.00 81.12 159 LEU A CA 1
ATOM 1132 C C . LEU A 1 159 ? -30.101 -10.320 18.687 1.00 81.12 159 LEU A C 1
ATOM 1134 O O . LEU A 1 159 ? -30.176 -11.545 18.658 1.00 81.12 159 LEU A O 1
ATOM 1138 N N . ALA A 1 160 ? -30.937 -9.553 17.982 1.00 78.38 160 ALA A N 1
ATOM 1139 C CA . ALA A 1 160 ? -31.989 -10.113 17.136 1.00 78.38 160 ALA A CA 1
ATOM 1140 C C . ALA A 1 160 ? -31.430 -10.935 15.963 1.00 78.38 160 ALA A C 1
ATOM 1142 O O . ALA A 1 160 ? -32.032 -11.938 15.584 1.00 78.38 160 ALA A O 1
ATOM 1143 N N . ALA A 1 161 ? -30.288 -10.531 15.395 1.00 75.62 161 ALA A N 1
ATOM 1144 C CA . ALA A 1 161 ? -29.595 -11.322 14.384 1.00 75.62 161 ALA A CA 1
ATOM 1145 C C . ALA A 1 161 ? -29.094 -12.648 14.974 1.00 75.62 161 ALA A C 1
ATOM 1147 O O . ALA A 1 161 ? -29.335 -13.689 14.378 1.00 75.62 161 ALA A O 1
ATOM 1148 N N . MET A 1 162 ? -28.494 -12.631 16.168 1.00 75.94 162 MET A N 1
ATOM 1149 C CA . MET A 1 162 ? -28.023 -13.851 16.838 1.00 75.94 162 MET A CA 1
ATOM 1150 C C . MET A 1 162 ? -29.163 -14.821 17.178 1.00 75.94 162 MET A C 1
ATOM 1152 O O . MET A 1 162 ? -29.008 -16.022 17.001 1.00 75.94 162 MET A O 1
ATOM 1156 N N . ILE A 1 163 ? -30.320 -14.310 17.613 1.00 77.00 163 ILE A N 1
ATOM 1157 C CA . ILE A 1 163 ? -31.498 -15.139 17.919 1.00 77.00 163 ILE A CA 1
ATOM 1158 C C . ILE A 1 163 ? -32.093 -15.765 16.650 1.00 77.00 163 ILE A C 1
ATOM 1160 O O . ILE A 1 163 ? -32.597 -16.874 16.712 1.00 77.00 163 ILE A O 1
ATOM 1164 N N . LYS A 1 164 ? -32.033 -15.085 15.497 1.00 63.59 164 LYS A N 1
ATOM 1165 C CA . LYS A 1 164 ? -32.571 -15.608 14.227 1.00 63.59 164 LYS A CA 1
ATOM 1166 C C . LYS A 1 164 ? -31.724 -16.710 13.577 1.00 63.59 164 LYS A C 1
ATOM 1168 O O . LYS A 1 164 ? -32.202 -17.320 12.626 1.00 63.59 164 LYS A O 1
ATOM 1173 N N . PHE A 1 165 ? -30.487 -16.916 14.029 1.00 52.19 165 PHE A N 1
ATOM 1174 C CA . PHE A 1 165 ? -29.588 -17.960 13.520 1.00 52.19 165 PHE A CA 1
ATOM 1175 C C . PHE A 1 165 ? -29.534 -19.217 14.408 1.00 52.19 165 PHE A C 1
ATOM 1177 O O . PHE A 1 165 ? -28.876 -20.179 14.016 1.00 52.19 165 PHE A O 1
ATOM 1184 N N . ASN A 1 166 ? -30.229 -19.218 15.552 1.00 45.09 166 ASN A N 1
ATOM 1185 C CA . ASN A 1 166 ? -30.491 -20.400 16.385 1.00 45.09 166 ASN A CA 1
ATOM 1186 C C . ASN A 1 166 ? -31.942 -20.863 16.218 1.00 45.09 166 ASN A C 1
ATOM 1188 O O . ASN A 1 166 ? -32.186 -22.066 16.448 1.00 45.09 166 ASN A O 1
#

Radius of gyration: 28.2 Å; chains: 1; bounding box: 60×70×80 Å

Secondary structure (DSSP, 8-state):
-------------SHHHHHHHHHHHHHHHHTT-SSSEEEEEEEEEETTEEEEEETTEEEEEEE-TTS-HHHHHHHHHHT-EEEEE-SSS-EEEEEE--S-SSEE-TTS-EE---S------SS-EEEEETTEEEEEETTEEEEE-S-----HHHHHHHHHHHHHT-

Sequence (166 aa):
MKRSGVKSGAGRAPETAAVREVAETTAAVARLAGAPLVLATVVAREGDSWRVRAGGAEALASVDASVDGALLEAARASGARVVLELGEAPLIVGTLQTARALTVGRDGDVDVAARAFTVTATEKVVMRVPGAFVMVSSGEVEVFANRVLTRAREVARTLAAMIKFN